Protein AF-A0A7G1I8E2-F1 (afdb_monomer)

Foldseek 3Di:
DPCPCVVVVNDDDDPCPPPPVVVVVVVVVVVVVVVVVVVD

Secondary structure (DSSP, 8-state):
---HHHHTTPPPPPP--S-HHHHHHHHHHHHHHHHHHHT-

Structure (mmCIF, N/CA/C/O backbone):
data_AF-A0A7G1I8E2-F1
#
_entry.id   AF-A0A7G1I8E2-F1
#
loop_
_atom_site.group_PDB
_atom_site.id
_atom_site.type_symbol
_atom_site.label_atom_id
_atom_site.label_alt_id
_atom_site.label_comp_id
_atom_site.label_asym_id
_atom_site.label_entity_id
_atom_site.label_seq_id
_atom_site.pdbx_PDB_ins_code
_atom_site.Cartn_x
_atom_site.Cartn_y
_atom_site.Cartn_z
_atom_site.occupancy
_atom_site.B_iso_or_equiv
_atom_site.auth_seq_id
_atom_site.auth_comp_id
_atom_site.auth_asym_id
_atom_site.auth_atom_id
_atom_site.pdbx_PDB_model_num
ATOM 1 N N . MET A 1 1 ? 8.857 -16.395 9.369 1.00 55.75 1 MET A N 1
ATOM 2 C CA . MET A 1 1 ? 8.776 -16.096 10.813 1.00 55.75 1 MET A CA 1
ATOM 3 C C . MET A 1 1 ? 8.543 -14.594 10.978 1.00 55.75 1 MET A C 1
ATOM 5 O O . MET A 1 1 ? 9.500 -13.855 11.106 1.00 55.75 1 MET A O 1
ATOM 9 N N . TRP A 1 2 ? 7.291 -14.131 10.879 1.00 70.12 2 TRP A N 1
ATOM 10 C CA . TRP A 1 2 ? 6.939 -12.695 10.973 1.00 70.12 2 TRP A CA 1
ATOM 11 C C . TRP A 1 2 ? 5.857 -12.409 12.028 1.00 70.12 2 TRP A C 1
ATOM 13 O O . TRP A 1 2 ? 5.472 -11.265 12.227 1.00 70.12 2 TRP A O 1
ATOM 23 N N . ASN A 1 3 ? 5.376 -13.442 12.728 1.00 85.44 3 ASN A N 1
ATOM 24 C CA . ASN A 1 3 ? 4.268 -13.328 13.675 1.00 85.44 3 ASN A CA 1
ATOM 25 C C . ASN A 1 3 ? 4.694 -13.046 15.120 1.00 85.44 3 ASN A C 1
ATOM 27 O O . ASN A 1 3 ? 3.814 -12.893 15.952 1.00 85.44 3 ASN A O 1
ATOM 31 N N . TYR A 1 4 ? 5.991 -12.914 15.433 1.00 88.00 4 TYR A N 1
ATOM 32 C CA . TYR A 1 4 ? 6.470 -12.732 16.814 1.00 88.00 4 TYR A CA 1
ATOM 33 C C . TYR A 1 4 ? 5.687 -11.658 17.587 1.00 88.00 4 TYR A C 1
ATOM 35 O O . TYR A 1 4 ? 5.214 -11.906 18.691 1.00 88.00 4 TYR A O 1
ATOM 43 N N . ALA A 1 5 ? 5.497 -10.480 16.987 1.00 86.94 5 ALA A N 1
ATOM 44 C CA . ALA A 1 5 ? 4.760 -9.389 17.615 1.00 86.94 5 ALA A CA 1
ATOM 45 C C . ALA A 1 5 ? 3.276 -9.731 17.838 1.00 86.94 5 ALA A C 1
ATOM 47 O O . ALA A 1 5 ? 2.729 -9.438 18.897 1.00 86.94 5 ALA A O 1
ATOM 48 N N . ARG A 1 6 ? 2.650 -10.426 16.881 1.00 85.38 6 ARG A N 1
ATOM 49 C CA . ARG A 1 6 ? 1.266 -10.904 16.987 1.00 85.38 6 ARG A CA 1
ATOM 50 C C . ARG A 1 6 ? 1.113 -11.956 18.085 1.00 85.38 6 ARG A C 1
ATOM 52 O O . ARG A 1 6 ? 0.184 -11.876 18.880 1.00 85.38 6 ARG A O 1
ATOM 59 N N . ASP A 1 7 ? 2.035 -12.910 18.134 1.00 94.12 7 ASP A N 1
ATOM 60 C CA . ASP A 1 7 ? 2.009 -14.043 19.061 1.00 94.12 7 ASP A CA 1
ATOM 61 C C . ASP A 1 7 ? 2.279 -13.600 20.511 1.00 94.12 7 ASP A C 1
ATOM 63 O O . ASP A 1 7 ? 1.814 -14.241 21.448 1.00 94.12 7 ASP A O 1
ATOM 67 N N . ASN A 1 8 ? 2.970 -12.468 20.700 1.00 94.12 8 ASN A N 1
ATOM 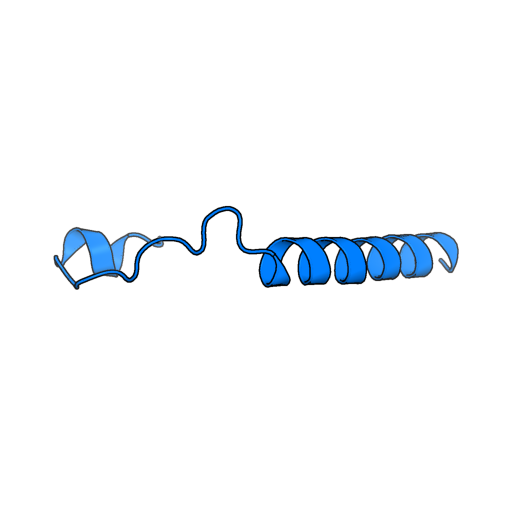68 C CA . ASN A 1 8 ? 3.235 -11.855 22.006 1.00 94.12 8 ASN A CA 1
ATOM 69 C C . ASN A 1 8 ? 2.267 -10.705 22.354 1.00 94.12 8 ASN A C 1
ATOM 71 O O . ASN A 1 8 ? 2.498 -9.988 23.326 1.00 94.12 8 ASN A O 1
ATOM 75 N N . GLY A 1 9 ? 1.201 -10.495 21.571 1.00 92.19 9 GLY A N 1
ATOM 76 C CA . GLY A 1 9 ? 0.185 -9.474 21.857 1.00 92.19 9 GLY A CA 1
ATOM 77 C C . GLY A 1 9 ? 0.689 -8.028 21.779 1.00 92.19 9 GLY A C 1
ATOM 78 O O . GLY A 1 9 ? 0.092 -7.137 22.382 1.00 92.19 9 GLY A O 1
ATOM 79 N N . ILE A 1 10 ? 1.782 -7.781 21.053 1.00 93.38 10 ILE A N 1
ATOM 80 C CA . ILE A 1 10 ? 2.318 -6.434 20.845 1.00 93.38 10 ILE A CA 1
ATOM 81 C C . ILE A 1 10 ? 1.327 -5.657 19.962 1.00 93.38 10 ILE A C 1
ATOM 83 O O . ILE A 1 10 ? 0.983 -6.145 18.880 1.00 93.38 10 ILE A O 1
ATOM 87 N N . PRO A 1 11 ? 0.865 -4.459 20.377 1.00 90.12 11 PRO A N 1
ATOM 88 C CA . PRO A 1 11 ? -0.042 -3.654 19.571 1.00 90.12 11 PRO A CA 1
ATOM 89 C C . PRO A 1 11 ? 0.564 -3.339 18.205 1.00 90.12 11 PRO A C 1
ATOM 91 O O . PRO A 1 11 ? 1.624 -2.723 18.100 1.00 90.12 11 PRO A O 1
ATOM 94 N N . MET A 1 12 ? -0.128 -3.760 17.152 1.00 88.75 12 MET A N 1
ATOM 95 C CA . MET A 1 12 ? 0.280 -3.506 15.777 1.00 88.75 12 MET A CA 1
ATOM 96 C C . MET A 1 12 ? -0.439 -2.266 15.259 1.00 88.75 12 MET A C 1
ATOM 98 O O . MET A 1 12 ? -1.651 -2.123 15.437 1.00 88.75 12 MET A O 1
ATOM 102 N N . ALA A 1 13 ? 0.296 -1.389 14.576 1.00 88.31 13 ALA A N 1
ATOM 103 C CA . ALA A 1 13 ? -0.330 -0.363 13.756 1.00 88.31 13 ALA A CA 1
ATOM 104 C C . ALA A 1 13 ? -1.233 -1.032 12.709 1.00 88.31 13 ALA A C 1
ATOM 106 O O . ALA A 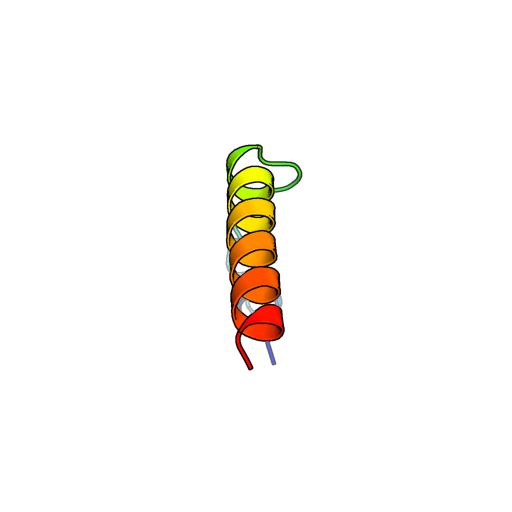1 13 ? -0.922 -2.116 12.202 1.00 88.31 13 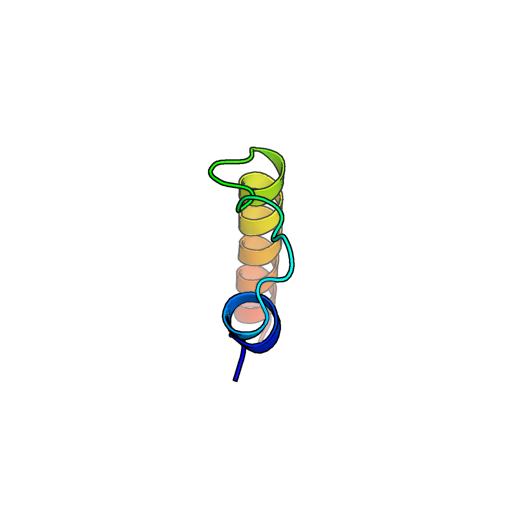ALA A O 1
ATOM 107 N N . GLN A 1 14 ? -2.353 -0.388 12.382 1.00 82.94 14 GLN A N 1
ATOM 108 C CA . GLN A 1 14 ? -3.202 -0.889 11.310 1.00 82.94 14 GLN A CA 1
ATOM 109 C C . GLN A 1 14 ? -2.431 -0.878 9.982 1.00 82.94 14 GLN A C 1
ATOM 111 O O . GLN A 1 14 ? -1.619 0.025 9.753 1.00 82.94 14 GLN A O 1
ATOM 116 N N . PRO A 1 15 ? -2.669 -1.861 9.096 1.00 82.00 15 PRO A N 1
ATOM 117 C CA . PRO A 1 15 ? -2.122 -1.822 7.749 1.00 82.00 15 PRO A CA 1
ATOM 118 C C . PRO A 1 15 ? -2.476 -0.498 7.066 1.00 82.00 15 PRO A C 1
ATOM 120 O O . PRO A 1 15 ? -3.591 -0.005 7.215 1.00 82.00 15 PRO A O 1
ATOM 123 N N . LEU A 1 16 ? -1.547 0.041 6.273 1.00 83.06 16 LEU A N 1
ATOM 124 C CA . LEU A 1 16 ? -1.714 1.322 5.570 1.00 83.06 16 LEU A CA 1
ATOM 125 C C . LEU A 1 16 ? -2.972 1.379 4.680 1.00 83.06 16 LEU A C 1
ATOM 127 O O . LEU A 1 16 ? -3.463 2.465 4.391 1.00 83.06 16 LEU A O 1
ATOM 131 N N . GLY A 1 17 ? -3.516 0.232 4.263 1.00 78.88 17 GLY A N 1
ATOM 132 C CA . GLY A 1 17 ? -4.714 0.173 3.426 1.00 78.88 17 GLY A CA 1
ATOM 133 C C . GLY A 1 17 ? -4.489 0.815 2.052 1.00 78.88 17 GLY A C 1
ATOM 134 O O . GLY A 1 17 ? -3.363 0.868 1.558 1.00 78.88 17 GLY A O 1
ATOM 135 N N . ALA A 1 18 ? -5.560 1.312 1.425 1.00 82.56 18 ALA A N 1
ATOM 136 C CA . ALA A 1 18 ? -5.520 1.996 0.126 1.00 82.56 18 ALA A CA 1
ATOM 137 C C . ALA A 1 18 ? -4.975 3.435 0.241 1.00 82.56 18 ALA A C 1
ATOM 139 O O . ALA A 1 18 ? -5.612 4.408 -0.164 1.00 82.56 18 ALA A O 1
ATOM 140 N N . HIS A 1 19 ? -3.801 3.586 0.849 1.00 89.81 19 HIS A N 1
ATOM 141 C CA . HIS A 1 19 ? -3.190 4.885 1.072 1.00 89.81 19 HIS A CA 1
ATOM 142 C C . HIS A 1 19 ? -2.622 5.445 -0.236 1.00 89.81 19 HIS A C 1
ATOM 144 O O . HIS A 1 19 ? -1.793 4.801 -0.881 1.00 89.81 19 HIS A O 1
ATOM 150 N N . ARG A 1 20 ? -2.998 6.679 -0.597 1.00 87.19 20 ARG A N 1
ATOM 151 C CA . ARG A 1 20 ? -2.553 7.335 -1.841 1.00 87.19 20 ARG A CA 1
ATOM 152 C C . ARG A 1 20 ? -1.029 7.305 -2.020 1.00 87.19 20 ARG A C 1
ATOM 154 O O . ARG A 1 20 ? -0.552 6.882 -3.063 1.00 87.19 20 ARG A O 1
ATOM 161 N N . LEU A 1 21 ? -0.274 7.649 -0.972 1.00 88.25 21 LEU A N 1
ATOM 162 C CA . LEU A 1 21 ? 1.199 7.618 -1.011 1.00 88.25 21 LEU A CA 1
ATOM 163 C C . LEU A 1 21 ? 1.776 6.220 -1.290 1.00 88.25 21 LEU A C 1
ATOM 165 O O . LEU A 1 21 ? 2.830 6.107 -1.907 1.00 88.25 21 LEU A O 1
ATOM 169 N N . VAL A 1 22 ? 1.104 5.151 -0.845 1.00 90.50 22 VAL A N 1
ATOM 170 C CA . VAL A 1 22 ? 1.553 3.773 -1.106 1.00 90.50 22 VAL A CA 1
ATOM 171 C C . VAL A 1 22 ? 1.344 3.429 -2.576 1.00 90.50 22 VAL A C 1
ATOM 173 O O . VAL A 1 22 ? 2.243 2.863 -3.190 1.00 90.50 22 VAL A O 1
ATOM 176 N N . ALA A 1 23 ? 0.202 3.813 -3.154 1.00 92.00 23 ALA A N 1
ATOM 177 C CA . ALA A 1 23 ? -0.066 3.614 -4.576 1.00 92.00 23 ALA A CA 1
ATOM 178 C C . ALA A 1 23 ? 0.926 4.392 -5.455 1.00 92.00 23 ALA A C 1
ATOM 180 O O . ALA A 1 23 ? 1.512 3.818 -6.367 1.00 92.00 23 ALA A O 1
ATOM 181 N N . GLU A 1 24 ? 1.172 5.663 -5.136 1.00 93.88 24 GLU A N 1
ATOM 182 C CA . GLU A 1 24 ? 2.147 6.500 -5.850 1.00 93.88 24 GLU A CA 1
ATOM 183 C C . GLU A 1 24 ? 3.555 5.894 -5.798 1.00 93.88 24 GLU A C 1
ATOM 185 O O . GLU A 1 24 ? 4.208 5.752 -6.827 1.00 93.88 24 GLU A O 1
ATOM 190 N N . THR A 1 25 ? 3.993 5.449 -4.617 1.00 93.12 25 THR A N 1
ATOM 191 C CA . THR A 1 25 ? 5.318 4.833 -4.443 1.00 93.12 25 THR A CA 1
ATOM 192 C C . THR A 1 25 ? 5.440 3.495 -5.174 1.00 93.12 25 THR A C 1
ATOM 194 O O . THR A 1 25 ? 6.509 3.161 -5.684 1.00 93.12 25 THR A O 1
ATOM 197 N N . LEU A 1 26 ? 4.365 2.700 -5.198 1.00 93.75 26 LEU A N 1
ATOM 198 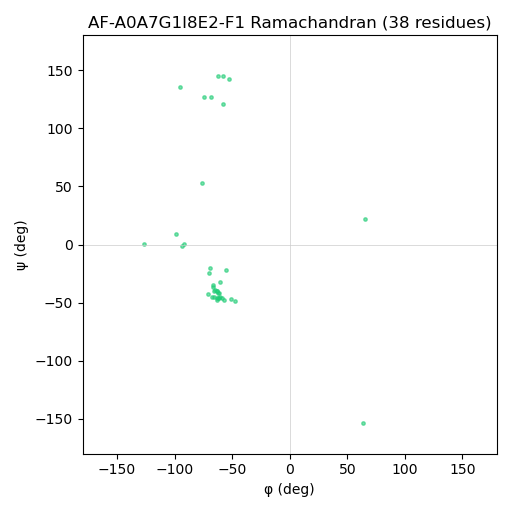C CA . LEU A 1 26 ? 4.342 1.426 -5.911 1.00 93.75 26 LEU A CA 1
ATOM 199 C C . LEU A 1 26 ? 4.523 1.648 -7.413 1.00 93.75 26 LEU A C 1
ATOM 201 O O . LEU A 1 26 ? 5.349 0.970 -8.019 1.00 93.75 26 LEU A O 1
ATOM 205 N N . LEU A 1 27 ? 3.768 2.588 -7.987 1.00 95.12 27 LEU A N 1
ATOM 206 C CA . LEU A 1 27 ? 3.839 2.913 -9.410 1.00 95.12 27 LEU A CA 1
ATOM 207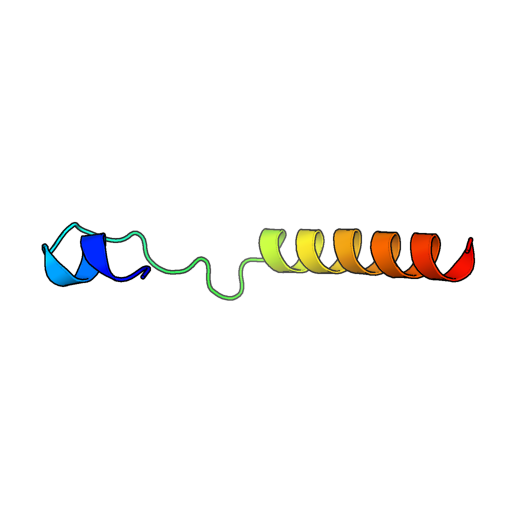 C C . LEU A 1 27 ? 5.227 3.446 -9.786 1.00 95.12 27 LEU A C 1
ATOM 209 O O . LEU A 1 27 ? 5.832 2.925 -10.715 1.00 95.12 27 LEU A O 1
ATOM 213 N N . ASP A 1 28 ? 5.784 4.369 -8.996 1.00 95.50 28 ASP A N 1
ATOM 214 C CA . ASP A 1 28 ?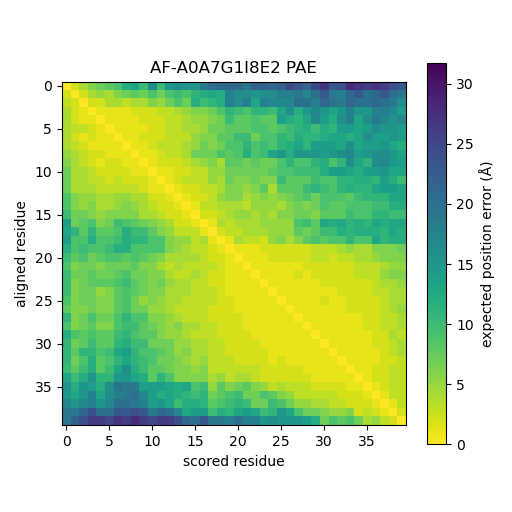 7.139 4.898 -9.216 1.00 95.50 28 ASP A CA 1
ATOM 215 C C . ASP A 1 28 ? 8.208 3.788 -9.233 1.00 95.50 28 ASP A C 1
ATOM 217 O O . ASP A 1 28 ? 9.020 3.690 -10.155 1.00 95.50 28 ASP A O 1
ATOM 221 N N . ARG A 1 29 ? 8.179 2.876 -8.251 1.00 95.50 29 ARG A N 1
ATOM 222 C CA . ARG A 1 29 ? 9.120 1.743 -8.211 1.00 95.50 29 ARG A CA 1
ATOM 223 C C . ARG A 1 29 ? 8.917 0.754 -9.352 1.00 95.50 29 ARG A C 1
ATOM 225 O O . ARG A 1 29 ? 9.883 0.140 -9.806 1.00 95.50 29 ARG A O 1
ATOM 232 N N . TYR A 1 30 ? 7.675 0.558 -9.774 1.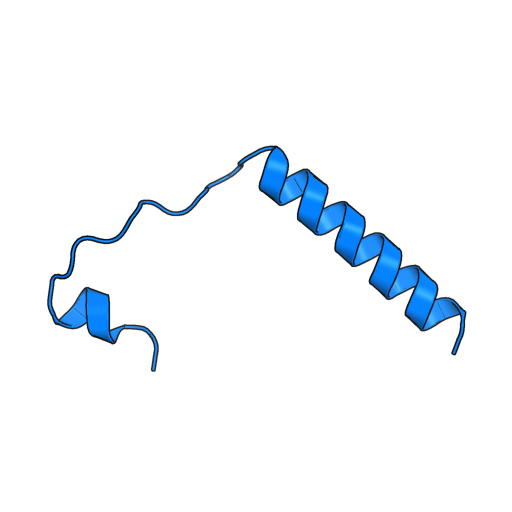00 95.19 30 TYR A N 1
ATOM 233 C CA . TYR A 1 30 ? 7.349 -0.336 -10.874 1.00 95.19 30 TYR A CA 1
ATOM 234 C C . TYR A 1 30 ? 7.884 0.205 -12.203 1.00 95.19 30 TYR A C 1
ATOM 236 O O . TYR A 1 30 ? 8.544 -0.532 -12.938 1.00 95.19 30 TYR A O 1
ATOM 244 N N . ASP A 1 31 ? 7.697 1.499 -12.457 1.00 96.19 31 ASP A N 1
ATOM 245 C CA . ASP A 1 31 ? 8.229 2.174 -13.641 1.00 96.19 31 ASP A CA 1
ATOM 246 C C . ASP A 1 31 ? 9.764 2.115 -13.677 1.00 96.19 31 ASP A C 1
ATOM 248 O O . ASP A 1 31 ? 10.355 1.804 -14.714 1.00 96.19 31 ASP A O 1
ATOM 252 N N . GLN A 1 32 ? 10.427 2.312 -12.532 1.00 95.44 32 GLN A N 1
ATOM 253 C CA . GLN A 1 32 ? 11.881 2.143 -12.414 1.00 95.44 32 GLN A CA 1
ATOM 254 C C . GLN A 1 32 ? 12.323 0.712 -12.749 1.00 95.44 32 GLN A C 1
ATOM 256 O O . GLN A 1 32 ? 13.282 0.520 -13.497 1.00 95.44 32 GLN A O 1
ATOM 261 N N . ALA A 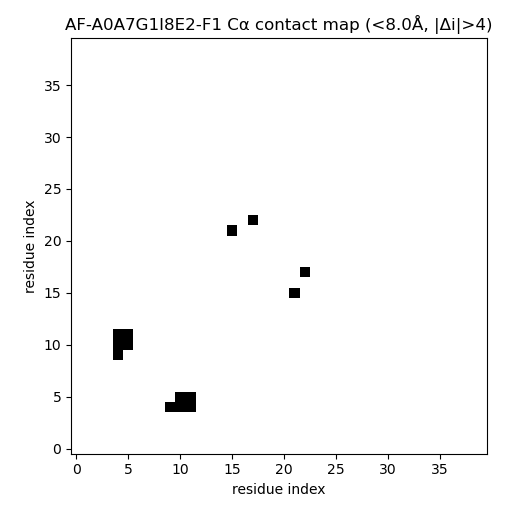1 33 ? 11.628 -0.304 -12.229 1.00 95.50 33 ALA A N 1
ATOM 262 C CA . ALA A 1 33 ? 11.951 -1.703 -12.505 1.00 95.50 33 ALA A CA 1
ATOM 263 C C . ALA A 1 33 ? 11.788 -2.051 -13.994 1.00 95.50 33 ALA A C 1
ATOM 265 O O . ALA A 1 33 ? 12.637 -2.743 -14.560 1.00 95.50 33 ALA A O 1
ATOM 266 N N . LEU A 1 34 ? 10.737 -1.535 -14.637 1.00 95.88 34 LEU A N 1
ATOM 267 C CA . LEU A 1 34 ? 10.524 -1.669 -16.078 1.00 95.88 34 LEU A CA 1
ATOM 268 C C . LEU A 1 34 ? 11.651 -1.015 -16.884 1.00 95.88 34 LEU A C 1
ATOM 270 O O . LEU A 1 34 ? 12.182 -1.643 -17.799 1.00 95.88 34 LEU A O 1
ATOM 274 N N . ALA A 1 35 ? 12.053 0.206 -16.526 1.00 92.88 35 ALA A N 1
ATOM 275 C CA . ALA A 1 35 ? 13.152 0.904 -17.190 1.00 92.88 35 ALA A CA 1
ATOM 276 C C . ALA A 1 35 ? 14.488 0.160 -17.031 1.00 92.88 35 ALA A C 1
ATOM 278 O O . ALA A 1 35 ? 15.234 0.016 -17.999 1.00 92.88 35 ALA A O 1
ATOM 279 N N . HIS A 1 36 ? 14.771 -0.367 -15.836 1.00 89.88 36 HIS A N 1
ATOM 280 C CA . HIS A 1 36 ? 15.954 -1.192 -15.594 1.00 89.88 36 HIS A CA 1
ATOM 281 C C . HIS A 1 36 ? 15.940 -2.488 -16.407 1.00 89.88 36 HIS A C 1
ATOM 283 O O . HIS A 1 36 ? 16.979 -2.876 -16.934 1.00 89.88 36 HIS A O 1
ATOM 289 N N . HIS A 1 37 ? 14.783 -3.142 -16.535 1.00 81.75 37 HIS A N 1
ATOM 290 C CA . HIS A 1 37 ? 14.654 -4.342 -17.357 1.00 81.75 37 HIS A CA 1
ATOM 291 C C . HIS A 1 37 ? 14.855 -4.045 -18.848 1.00 81.75 37 HIS A C 1
ATOM 293 O O . HIS A 1 37 ? 15.516 -4.813 -19.535 1.00 81.75 37 HIS A O 1
ATOM 299 N N . ALA A 1 38 ? 14.329 -2.921 -19.340 1.00 79.25 38 ALA A N 1
ATOM 300 C CA . ALA A 1 38 ? 14.474 -2.509 -20.735 1.00 79.25 38 ALA A CA 1
ATOM 301 C C . ALA A 1 38 ? 15.909 -2.093 -21.117 1.00 79.25 38 ALA A C 1
ATOM 303 O O . ALA A 1 38 ? 16.238 -2.055 -22.300 1.00 79.25 38 ALA A O 1
ATOM 304 N N . ALA A 1 39 ? 16.746 -1.750 -20.136 1.00 66.38 39 ALA A N 1
ATOM 305 C CA . ALA A 1 39 ? 18.132 -1.332 -20.338 1.00 66.38 39 ALA A CA 1
ATOM 306 C C . ALA A 1 39 ? 19.163 -2.479 -20.233 1.00 66.38 39 ALA A C 1
ATOM 308 O O . ALA A 1 39 ? 20.358 -2.214 -20.381 1.00 66.38 39 ALA A O 1
ATOM 309 N N . ALA A 1 40 ? 18.722 -3.708 -19.942 1.00 62.66 40 ALA A N 1
ATOM 310 C CA . ALA A 1 40 ? 19.553 -4.911 -19.826 1.00 62.66 40 ALA A CA 1
ATOM 311 C C . ALA A 1 40 ? 19.605 -5.697 -21.145 1.00 62.66 40 ALA A C 1
ATOM 313 O O . ALA A 1 40 ? 20.689 -6.251 -21.440 1.00 62.66 40 ALA A O 1
#

Sequence (40 aa):
MWNYARDNGIPMAQPLGAHRLVAETLLDRYDQALAHHAAA

Mean predicted aligned er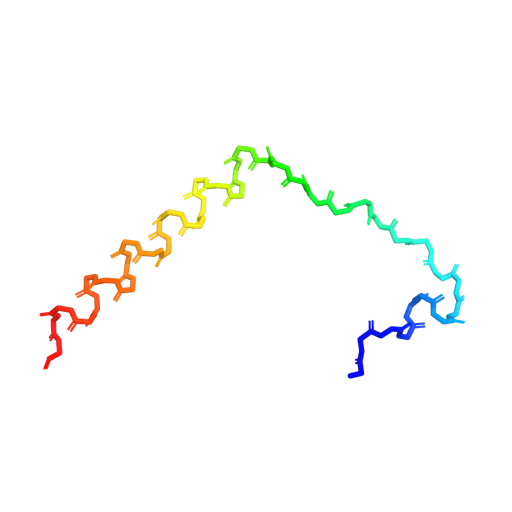ror: 7.04 Å

Organism: Mycobacterium kansasii (NCBI:txid1768)

Radius of gyration: 16.32 Å; Cα contacts (8 Å, |Δi|>4): 7; chains: 1; bounding box: 25×24×43 Å

pLDDT: mean 87.19, std 9.36, range [55.75, 96.19]

Solvent-accessible surface area (backbone atoms only — not comparable to full-atom values): 2650 Å² total; per-residue (Å²): 144,82,52,67,50,65,78,69,69,50,88,71,79,77,78,77,72,97,36,67,70,57,56,54,52,51,51,56,53,49,53,51,52,52,52,55,61,75,74,109